Protein AF-A0AAV6CWZ2-F1 (afdb_monomer_lite)

Structure (mmCIF, N/CA/C/O backbone):
data_AF-A0AAV6CWZ2-F1
#
_entry.id   AF-A0AAV6CWZ2-F1
#
loop_
_atom_site.group_PDB
_atom_site.id
_atom_site.type_symbol
_atom_site.label_atom_id
_atom_site.label_alt_id
_atom_site.label_comp_id
_atom_site.label_asym_id
_atom_site.label_entity_id
_atom_site.label_seq_id
_atom_site.pdbx_PDB_ins_code
_atom_site.Cartn_x
_atom_site.Cartn_y
_atom_site.Cartn_z
_atom_site.occupancy
_atom_site.B_iso_or_equiv
_atom_site.auth_seq_id
_atom_site.auth_comp_id
_atom_site.auth_asym_id
_atom_site.auth_atom_id
_atom_site.pdbx_PDB_model_num
ATOM 1 N N . TRP A 1 1 ? 0.958 2.746 2.617 1.00 81.19 1 TRP A N 1
ATOM 2 C CA . TRP A 1 1 ? 0.868 2.746 4.097 1.00 81.19 1 TRP A CA 1
ATOM 3 C C . TRP A 1 1 ? -0.558 3.115 4.461 1.00 81.19 1 TRP A C 1
ATOM 5 O O . TRP A 1 1 ? -1.075 3.992 3.785 1.00 81.19 1 TRP A O 1
ATOM 15 N N . LEU A 1 2 ? -1.196 2.481 5.448 1.00 91.50 2 LEU A N 1
ATOM 16 C CA . LEU A 1 2 ? -2.565 2.822 5.864 1.00 91.50 2 LEU A CA 1
ATOM 17 C C . LEU A 1 2 ? -2.556 3.340 7.306 1.00 91.50 2 LEU A C 1
ATOM 19 O O . LEU A 1 2 ? -1.978 2.706 8.184 1.00 91.50 2 LEU A O 1
ATOM 23 N N . ALA A 1 3 ? -3.176 4.493 7.534 1.00 92.56 3 ALA A N 1
ATOM 24 C CA . ALA A 1 3 ? -3.314 5.119 8.844 1.00 92.56 3 ALA A CA 1
ATOM 25 C C . ALA A 1 3 ? -4.713 5.728 9.010 1.00 92.56 3 ALA A C 1
ATOM 27 O O . ALA A 1 3 ? -5.491 5.809 8.058 1.00 92.56 3 ALA A O 1
ATOM 28 N N . ARG A 1 4 ? -5.027 6.190 10.225 1.00 92.62 4 ARG A N 1
ATOM 29 C CA . ARG A 1 4 ? -6.264 6.922 10.525 1.00 92.62 4 ARG A CA 1
ATOM 30 C C . ARG A 1 4 ? -5.945 8.274 11.140 1.00 92.62 4 ARG A C 1
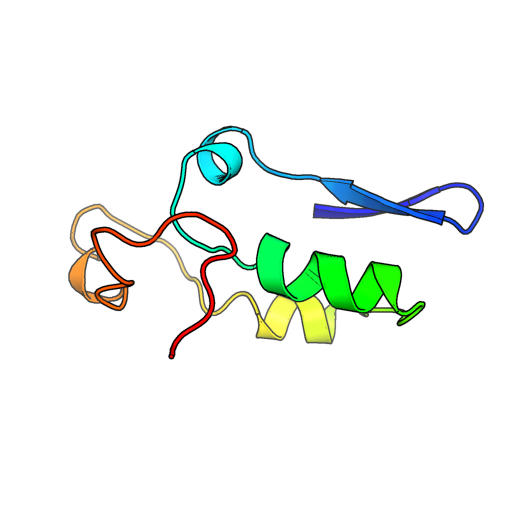ATOM 32 O O . ARG A 1 4 ? -5.202 8.354 12.115 1.00 92.62 4 ARG A O 1
ATOM 39 N N . TRP A 1 5 ? -6.558 9.329 10.612 1.00 94.25 5 TRP A N 1
ATOM 40 C CA . TRP A 1 5 ? -6.454 10.677 11.162 1.00 94.25 5 TRP A CA 1
ATOM 41 C C . TRP A 1 5 ? -7.836 11.301 11.330 1.00 94.25 5 TRP A C 1
ATOM 43 O O . TRP A 1 5 ? -8.555 11.513 10.355 1.00 94.25 5 TRP A O 1
ATOM 53 N N . ARG A 1 6 ? -8.217 11.605 12.579 1.00 93.88 6 ARG A N 1
ATOM 54 C CA . ARG A 1 6 ? -9.540 12.162 12.930 1.00 93.88 6 ARG A CA 1
ATOM 55 C C . ARG A 1 6 ? -10.693 11.387 12.270 1.00 93.88 6 ARG A C 1
ATOM 57 O O . ARG A 1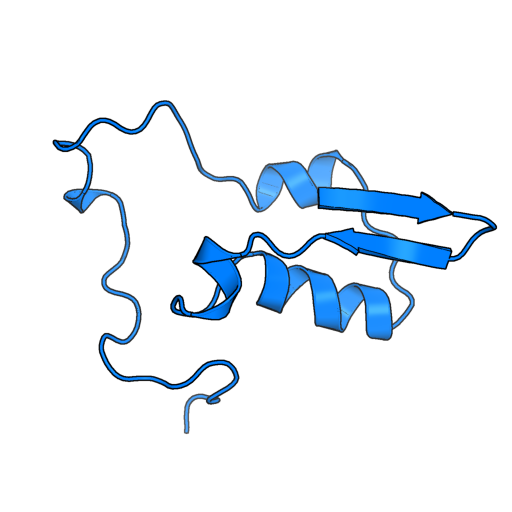 6 ? -11.566 11.986 11.657 1.00 93.88 6 ARG A O 1
ATOM 64 N N . GLN A 1 7 ? -10.655 10.057 12.387 1.00 89.50 7 GLN A N 1
ATOM 65 C CA . GLN A 1 7 ? -11.615 9.110 11.795 1.00 89.50 7 GLN A CA 1
ATOM 66 C C . GLN A 1 7 ? -11.585 8.986 10.261 1.00 89.50 7 GLN A C 1
ATOM 68 O O . GLN A 1 7 ? -12.370 8.228 9.709 1.00 89.50 7 GLN A O 1
ATOM 73 N N . ARG A 1 8 ? -10.668 9.661 9.560 1.00 91.69 8 ARG A N 1
ATOM 74 C CA . ARG A 1 8 ? -10.512 9.530 8.104 1.00 91.69 8 ARG A CA 1
ATOM 75 C C . ARG A 1 8 ? -9.361 8.586 7.757 1.00 91.69 8 ARG A C 1
ATOM 77 O O . ARG A 1 8 ? -8.304 8.695 8.395 1.00 91.69 8 ARG A O 1
ATOM 84 N N . PRO A 1 9 ? -9.524 7.695 6.765 1.00 94.12 9 PRO A N 1
ATOM 85 C CA . PRO A 1 9 ? -8.425 6.872 6.292 1.00 94.12 9 PRO A CA 1
ATOM 86 C C . PRO A 1 9 ? -7.379 7.741 5.588 1.00 94.12 9 PRO A C 1
ATOM 88 O O . PRO A 1 9 ? -7.703 8.660 4.836 1.00 94.12 9 PRO A O 1
ATOM 91 N N . VAL A 1 10 ? -6.110 7.444 5.846 1.00 93.50 10 VAL A N 1
ATOM 92 C CA . VAL A 1 10 ? -4.958 8.045 5.172 1.00 93.50 10 VAL A CA 1
ATOM 93 C C . VAL A 1 10 ? -4.187 6.917 4.503 1.00 93.50 10 VAL A C 1
ATOM 95 O O . VAL A 1 10 ? -3.579 6.088 5.180 1.00 93.50 10 VAL A O 1
ATOM 98 N N . LEU A 1 11 ? -4.220 6.885 3.172 1.00 93.06 11 LEU A N 1
ATOM 99 C CA . LEU A 1 11 ? -3.502 5.909 2.360 1.00 93.06 11 LEU A CA 1
ATOM 100 C C . LEU A 1 11 ? -2.305 6.586 1.680 1.00 93.06 11 LEU A C 1
ATOM 102 O O . LEU A 1 11 ? -2.466 7.440 0.816 1.00 93.06 11 LEU A O 1
ATOM 106 N N . GLY A 1 12 ? -1.094 6.205 2.076 1.00 90.25 12 GLY A N 1
ATOM 107 C CA . GLY A 1 12 ? 0.145 6.690 1.468 1.00 90.25 12 GLY A CA 1
ATOM 108 C C . GLY A 1 12 ? 0.522 5.897 0.216 1.00 90.25 12 GLY A C 1
ATOM 109 O O . GLY A 1 12 ? 0.721 4.679 0.312 1.00 90.25 12 GLY A O 1
ATOM 110 N N . MET A 1 13 ? 0.671 6.599 -0.913 1.00 86.69 13 MET A N 1
ATOM 111 C CA . MET A 1 13 ? 1.201 6.069 -2.173 1.00 86.69 13 MET A CA 1
ATOM 112 C C . MET A 1 13 ? 2.722 6.273 -2.243 1.00 86.69 13 MET A C 1
ATOM 114 O O . MET A 1 13 ? 3.183 7.409 -2.113 1.00 86.69 13 MET A O 1
ATOM 118 N N . PRO A 1 14 ? 3.527 5.217 -2.451 1.00 80.06 14 PRO A N 1
ATOM 119 C CA . PRO A 1 14 ? 4.955 5.389 -2.682 1.00 80.06 14 PRO A CA 1
ATOM 120 C C . PRO A 1 14 ? 5.194 6.063 -4.040 1.00 80.06 14 PRO A C 1
ATOM 122 O O . PRO A 1 14 ? 4.556 5.705 -5.026 1.00 80.06 14 PRO A O 1
ATOM 125 N N . ALA A 1 15 ? 6.145 7.001 -4.113 1.00 79.06 15 ALA A N 1
ATOM 126 C CA . ALA A 1 15 ? 6.440 7.742 -5.346 1.00 79.06 15 ALA A CA 1
ATOM 127 C C . ALA A 1 15 ? 6.848 6.820 -6.512 1.00 79.06 15 ALA A C 1
ATOM 129 O O . ALA A 1 15 ? 6.405 7.012 -7.640 1.00 79.06 15 ALA A O 1
ATOM 130 N N . CYS A 1 16 ? 7.615 5.759 -6.237 1.00 71.50 16 CYS A N 1
ATOM 131 C CA . CYS A 1 16 ? 7.937 4.731 -7.233 1.00 71.50 16 CYS A CA 1
ATOM 132 C C . CYS A 1 16 ? 6.7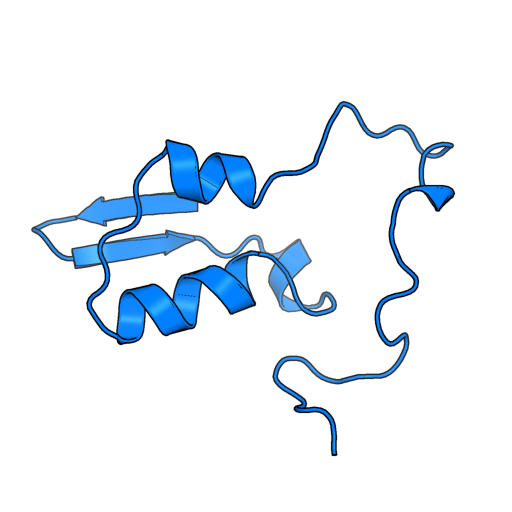02 3.953 -7.712 1.00 71.50 16 CYS A C 1
ATOM 134 O O . CYS A 1 16 ? 6.657 3.509 -8.854 1.00 71.50 16 CYS A O 1
ATOM 136 N N . GLY A 1 17 ? 5.690 3.824 -6.853 1.00 68.81 17 GLY A N 1
ATOM 137 C CA . GLY A 1 17 ? 4.427 3.171 -7.163 1.00 68.81 17 GLY A CA 1
ATOM 138 C C . GLY A 1 17 ? 3.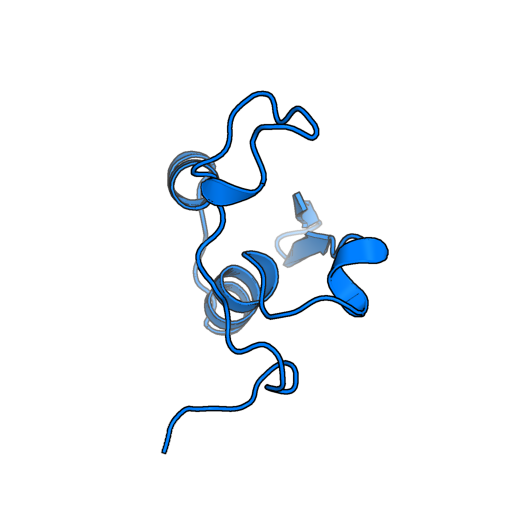432 4.066 -7.888 1.00 68.81 17 GLY A C 1
ATOM 139 O O . GLY A 1 17 ? 2.383 3.563 -8.251 1.00 68.81 17 GLY A O 1
ATOM 140 N N . MET A 1 18 ? 3.719 5.356 -8.102 1.00 71.25 18 MET A N 1
ATOM 141 C CA . MET A 1 18 ? 2.864 6.267 -8.878 1.00 71.25 18 MET A CA 1
ATOM 142 C C . MET A 1 18 ? 3.007 6.019 -10.386 1.00 71.25 18 MET A C 1
ATOM 144 O O . MET A 1 18 ? 2.019 6.035 -11.117 1.00 71.25 18 MET A O 1
ATOM 148 N N . PHE A 1 19 ? 4.234 5.737 -10.834 1.00 67.19 19 PHE A N 1
ATOM 149 C CA . PHE A 1 19 ? 4.584 5.503 -12.241 1.00 67.19 19 PHE A CA 1
ATOM 150 C C . PHE A 1 19 ? 4.707 4.016 -12.596 1.00 67.19 19 PHE A C 1
ATOM 152 O O . PHE A 1 19 ? 5.069 3.671 -13.718 1.00 67.19 19 PHE A O 1
ATOM 159 N N . SER A 1 20 ? 4.438 3.126 -11.641 1.00 66.56 20 SER A N 1
ATOM 160 C CA . SER A 1 20 ? 4.434 1.686 -11.877 1.00 66.56 20 SER A CA 1
ATOM 161 C C . SER A 1 20 ? 3.097 1.208 -12.444 1.00 66.56 20 SER A C 1
ATOM 163 O O . SER A 1 20 ? 2.086 1.914 -12.401 1.00 66.56 20 SER A O 1
ATOM 165 N N . GLN A 1 21 ? 3.101 -0.052 -12.877 1.00 68.31 21 GLN A N 1
ATOM 166 C CA . GLN A 1 21 ? 1.913 -0.886 -13.065 1.00 68.31 21 GLN A CA 1
ATOM 167 C C . GLN A 1 21 ? 1.031 -0.931 -11.801 1.00 68.31 21 GLN A C 1
ATOM 169 O O . GLN A 1 21 ? 1.456 -0.478 -10.732 1.00 68.31 21 GLN A O 1
ATOM 174 N N . ALA A 1 22 ? -0.183 -1.481 -11.926 1.00 76.31 22 ALA A N 1
ATOM 175 C CA . ALA A 1 22 ? -1.122 -1.630 -10.813 1.00 76.31 22 ALA A CA 1
ATOM 176 C C . ALA A 1 22 ? -0.461 -2.298 -9.591 1.00 76.31 22 ALA A C 1
ATOM 178 O O . ALA A 1 22 ? 0.298 -3.261 -9.704 1.00 76.31 22 ALA A O 1
ATOM 179 N N . THR A 1 23 ? -0.746 -1.765 -8.410 1.00 78.31 23 THR A N 1
ATOM 180 C CA . THR A 1 23 ? -0.124 -2.120 -7.131 1.00 78.31 23 THR A CA 1
ATOM 181 C C . THR A 1 23 ? -1.189 -2.457 -6.090 1.00 78.31 23 THR A C 1
ATOM 183 O O . THR A 1 23 ? -2.381 -2.248 -6.302 1.00 78.31 23 THR A O 1
ATOM 186 N N . ALA A 1 24 ? -0.764 -2.882 -4.897 1.00 83.62 24 ALA A N 1
ATOM 187 C CA . ALA A 1 24 ? -1.671 -3.031 -3.758 1.00 83.62 24 ALA A CA 1
ATOM 188 C C . ALA A 1 24 ? -2.446 -1.737 -3.423 1.00 83.62 24 ALA A C 1
ATOM 190 O O . ALA A 1 24 ? -3.537 -1.813 -2.865 1.00 83.62 24 ALA A O 1
ATOM 191 N N . PHE A 1 25 ? -1.929 -0.553 -3.781 1.00 87.69 25 PHE A N 1
ATOM 192 C CA . PHE A 1 25 ? -2.659 0.709 -3.622 1.00 87.69 25 PHE A CA 1
ATOM 193 C C . PHE A 1 25 ? -3.971 0.708 -4.418 1.00 87.69 25 PHE A C 1
ATOM 195 O O . PHE A 1 25 ? -4.998 1.122 -3.890 1.00 87.69 25 PHE A O 1
ATOM 202 N N . ASP A 1 26 ? -3.950 0.187 -5.646 1.00 85.50 26 ASP A N 1
ATOM 203 C CA . ASP A 1 26 ? -5.102 0.143 -6.552 1.00 85.50 26 ASP A CA 1
ATOM 204 C C . ASP A 1 26 ? -6.184 -0.847 -6.079 1.00 85.50 26 ASP A C 1
ATOM 206 O O . ASP A 1 26 ? -7.338 -0.734 -6.475 1.00 85.50 26 ASP A O 1
ATOM 210 N N . LEU A 1 27 ? -5.834 -1.776 -5.181 1.00 88.31 27 LEU A N 1
ATOM 211 C CA . LEU A 1 27 ? -6.781 -2.670 -4.504 1.00 88.31 27 LEU A CA 1
ATOM 212 C C . LEU A 1 27 ? -7.350 -2.053 -3.218 1.00 88.31 27 LEU A C 1
ATOM 214 O O . LEU A 1 27 ? -8.524 -2.228 -2.906 1.00 88.31 27 LEU A O 1
ATOM 218 N N . VAL A 1 28 ? -6.518 -1.338 -2.456 1.00 91.94 28 VAL A N 1
ATOM 219 C CA . VAL A 1 28 ? -6.900 -0.764 -1.155 1.00 91.94 28 VAL A CA 1
ATOM 220 C C . VAL A 1 28 ? -7.735 0.506 -1.324 1.00 91.94 28 VAL A C 1
ATOM 222 O O . VAL A 1 28 ? -8.727 0.684 -0.622 1.00 91.94 28 VAL A O 1
ATOM 225 N N . LEU A 1 29 ? -7.363 1.388 -2.258 1.00 92.06 29 LEU A N 1
ATOM 226 C CA . LEU A 1 29 ? -8.056 2.657 -2.484 1.00 92.06 29 LEU A CA 1
ATOM 227 C C . LEU A 1 29 ? -9.571 2.501 -2.735 1.00 92.06 29 LEU A C 1
ATOM 229 O O . LEU A 1 29 ? -10.330 3.153 -2.017 1.00 92.06 29 LEU A O 1
ATOM 233 N N . PRO A 1 30 ? -10.052 1.670 -3.685 1.00 92.75 30 PRO A N 1
ATOM 234 C CA . PRO A 1 30 ? -11.488 1.555 -3.950 1.00 92.75 30 PRO A CA 1
ATOM 235 C C . PRO A 1 30 ? -12.283 1.049 -2.740 1.00 92.75 30 PRO A C 1
ATOM 237 O O . PRO A 1 30 ? -13.390 1.523 -2.505 1.00 92.75 30 PRO A O 1
ATOM 240 N N . ARG A 1 31 ? -11.705 0.161 -1.922 1.00 94.19 31 ARG A N 1
ATOM 241 C CA . ARG A 1 31 ? -12.341 -0.350 -0.694 1.00 94.19 31 ARG A CA 1
ATOM 242 C C . ARG A 1 31 ? -12.506 0.746 0.359 1.00 94.19 31 ARG A C 1
ATOM 244 O O . ARG A 1 31 ? -13.584 0.911 0.921 1.00 94.19 31 ARG A O 1
ATOM 251 N N . LEU A 1 32 ? -11.474 1.569 0.560 1.00 94.38 32 LEU A N 1
ATOM 252 C CA . LEU A 1 32 ? -11.565 2.731 1.454 1.00 94.38 32 LEU A CA 1
ATOM 253 C C . LEU A 1 32 ? -12.599 3.755 0.962 1.00 94.38 32 LEU A C 1
ATOM 255 O O . LEU A 1 32 ? -13.308 4.343 1.776 1.00 94.38 32 LEU A O 1
ATOM 259 N N . LEU A 1 33 ? -12.698 3.968 -0.356 1.00 93.75 33 LEU A N 1
ATOM 260 C CA . LEU A 1 33 ? -13.709 4.851 -0.954 1.00 93.75 33 LEU A CA 1
ATOM 261 C C . LEU A 1 33 ? -15.134 4.298 -0.807 1.00 93.75 33 LEU A C 1
ATOM 263 O O . LEU A 1 33 ? -16.073 5.082 -0.692 1.00 93.75 33 LEU A O 1
ATOM 267 N N . ALA A 1 34 ? -15.290 2.974 -0.754 1.00 95.69 34 ALA A N 1
ATOM 268 C CA . ALA A 1 34 ? -16.552 2.306 -0.443 1.00 95.69 34 ALA A CA 1
ATOM 269 C C . ALA A 1 34 ? -16.925 2.363 1.055 1.00 95.69 34 ALA A C 1
ATOM 271 O O . ALA A 1 34 ? -17.990 1.887 1.441 1.00 95.69 34 ALA A O 1
ATOM 272 N N . GLY A 1 35 ? -16.076 2.957 1.902 1.00 92.88 35 GLY A N 1
ATOM 273 C CA . GLY A 1 35 ? -16.300 3.060 3.344 1.00 92.88 35 GLY A CA 1
ATOM 274 C C . GLY A 1 35 ? -15.914 1.805 4.126 1.00 92.88 35 GLY A C 1
ATOM 275 O O . GLY A 1 35 ? -16.258 1.702 5.302 1.00 92.88 35 GLY A O 1
ATOM 276 N N . GLU A 1 36 ? -15.202 0.860 3.508 1.00 94.12 36 GLU A N 1
ATOM 277 C CA . GLU A 1 36 ? -14.695 -0.317 4.211 1.00 94.12 36 GLU A CA 1
ATOM 278 C C . GLU A 1 36 ? -13.555 0.058 5.167 1.00 94.12 36 GLU A C 1
ATOM 280 O O . GLU A 1 36 ? -12.634 0.807 4.821 1.00 94.12 36 GLU A O 1
ATOM 285 N N . GLU A 1 37 ? -13.578 -0.518 6.369 1.00 91.19 37 GLU A N 1
ATOM 286 C CA . GLU A 1 37 ? -12.442 -0.479 7.284 1.00 91.19 37 GLU A CA 1
ATOM 287 C C . GLU A 1 37 ? -11.553 -1.700 7.046 1.00 91.19 37 GLU A C 1
ATOM 289 O O . GLU A 1 37 ? -12.003 -2.834 7.175 1.00 91.19 37 GLU A O 1
ATOM 294 N N . MET A 1 38 ? -10.280 -1.467 6.716 1.00 92.25 38 MET A N 1
ATOM 295 C CA . MET A 1 38 ? -9.305 -2.537 6.503 1.00 92.25 38 MET A CA 1
ATOM 296 C C . MET A 1 38 ? -8.373 -2.688 7.703 1.00 92.25 38 MET A C 1
ATOM 298 O O . MET A 1 38 ? -7.722 -1.727 8.135 1.00 92.25 38 MET A O 1
ATOM 302 N N . GLY A 1 39 ? -8.272 -3.913 8.214 1.00 90.69 39 GLY A N 1
ATOM 303 C CA . GLY A 1 39 ? -7.380 -4.263 9.316 1.00 90.69 39 GLY A CA 1
ATOM 304 C C . GLY A 1 39 ? -5.940 -4.560 8.882 1.00 90.69 39 GLY A C 1
ATOM 305 O O . GLY A 1 39 ? -5.632 -4.768 7.707 1.00 90.69 39 GLY A O 1
ATOM 306 N N . ALA A 1 40 ? -5.037 -4.656 9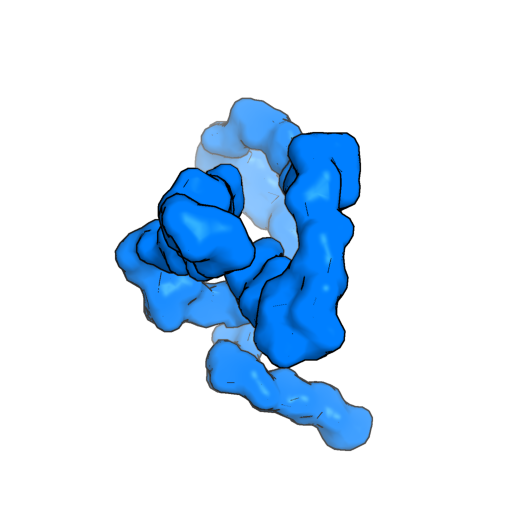.863 1.00 89.38 40 ALA A N 1
ATOM 307 C CA . ALA A 1 40 ? -3.637 -5.010 9.618 1.00 89.38 40 ALA A CA 1
ATOM 308 C C . ALA A 1 40 ? -3.476 -6.401 8.972 1.00 89.38 40 ALA A C 1
ATOM 310 O O . ALA A 1 40 ? -2.611 -6.575 8.121 1.00 89.38 40 ALA A O 1
ATOM 311 N N . GLY A 1 41 ? -4.322 -7.372 9.342 1.00 90.81 41 GLY A N 1
ATOM 312 C CA . GLY A 1 41 ? -4.291 -8.727 8.781 1.00 90.81 41 GLY A CA 1
ATOM 313 C C . GLY A 1 41 ? -4.676 -8.775 7.301 1.00 90.81 41 GLY A C 1
ATOM 314 O O . GLY A 1 41 ? -3.985 -9.411 6.512 1.00 90.81 41 GLY A O 1
ATOM 315 N N . GLU A 1 42 ? -5.721 -8.046 6.902 1.00 90.75 42 GLU A N 1
ATOM 316 C CA . GLU A 1 42 ? -6.117 -7.931 5.492 1.00 90.75 42 GLU A CA 1
ATOM 317 C C . GLU A 1 42 ? -5.033 -7.243 4.662 1.00 90.75 42 GLU A C 1
ATOM 319 O O . GLU A 1 42 ? -4.700 -7.695 3.568 1.00 90.75 42 GLU A O 1
ATOM 324 N N . LEU A 1 43 ? -4.437 -6.172 5.195 1.00 89.12 43 LEU A N 1
ATOM 325 C CA . LEU A 1 43 ? -3.362 -5.461 4.510 1.00 89.12 43 LEU A CA 1
ATOM 326 C C . LEU A 1 43 ? -2.099 -6.330 4.383 1.00 89.12 43 LEU A C 1
ATOM 328 O O . LEU A 1 43 ? -1.436 -6.303 3.347 1.00 89.12 43 LEU A O 1
ATOM 332 N N . ALA A 1 44 ? -1.787 -7.128 5.409 1.00 87.81 44 ALA A N 1
ATOM 333 C CA . ALA A 1 44 ? -0.690 -8.091 5.381 1.00 87.81 44 ALA A CA 1
ATOM 334 C C . ALA A 1 44 ? -0.939 -9.214 4.365 1.00 87.81 44 ALA A C 1
ATOM 336 O O . ALA A 1 44 ? -0.013 -9.599 3.659 1.00 87.81 44 ALA A O 1
ATOM 337 N N . ALA A 1 45 ? -2.184 -9.679 4.224 1.00 87.25 45 ALA A N 1
ATOM 338 C CA . ALA A 1 45 ? -2.553 -10.684 3.231 1.00 87.25 45 ALA A CA 1
ATOM 339 C C . ALA A 1 45 ? -2.364 -10.195 1.784 1.00 87.25 45 ALA A C 1
ATOM 341 O O . ALA A 1 45 ? -2.126 -11.004 0.896 1.00 87.25 45 ALA A O 1
ATOM 342 N N . LEU A 1 46 ? -2.410 -8.882 1.525 1.00 85.56 46 LEU A N 1
ATOM 343 C CA . LEU A 1 46 ? -2.045 -8.325 0.214 1.00 85.56 46 LEU A CA 1
ATOM 344 C C . LEU A 1 46 ? -0.524 -8.356 -0.025 1.00 85.56 46 LEU A C 1
ATOM 346 O O . LEU A 1 46 ? -0.067 -8.452 -1.166 1.00 85.56 46 LEU A O 1
ATOM 350 N N . GLY A 1 47 ? 0.269 -8.304 1.045 1.00 79.62 47 GLY A N 1
ATOM 351 C CA . GLY A 1 47 ? 1.726 -8.327 1.021 1.00 79.62 47 GLY A CA 1
ATOM 352 C C . GLY A 1 47 ? 2.298 -9.740 0.945 1.00 79.62 47 GLY A C 1
ATOM 353 O O . GLY A 1 47 ? 2.861 -10.228 1.915 1.00 79.62 47 GLY A O 1
ATOM 354 N N . HIS A 1 48 ? 2.258 -10.370 -0.228 1.00 70.12 48 HIS A N 1
ATOM 355 C CA . HIS A 1 48 ? 2.854 -11.698 -0.465 1.00 70.12 48 HIS A CA 1
ATOM 356 C C . HIS A 1 48 ? 4.408 -11.690 -0.512 1.00 70.12 48 HIS A C 1
ATOM 358 O O . HIS A 1 48 ? 5.028 -12.593 -1.072 1.00 70.12 48 HIS A O 1
ATOM 364 N N . GLY A 1 49 ? 5.059 -10.642 0.006 1.00 67.44 49 GLY A N 1
ATOM 365 C CA . GLY A 1 49 ? 6.486 -10.364 -0.192 1.00 67.44 49 GLY A CA 1
ATOM 366 C C . GLY A 1 49 ? 7.419 -10.898 0.903 1.00 67.44 49 GLY A C 1
ATOM 367 O O . GLY A 1 49 ? 7.046 -10.997 2.067 1.00 67.44 49 GLY A O 1
ATOM 368 N N . GLY A 1 50 ? 8.671 -11.168 0.514 1.00 62.50 50 GLY A N 1
ATOM 369 C CA . GLY A 1 50 ? 9.825 -11.469 1.376 1.00 62.50 50 GLY A CA 1
ATOM 370 C C . GLY A 1 50 ? 11.044 -10.621 0.979 1.00 62.50 50 GLY A C 1
ATOM 371 O O . GLY A 1 50 ? 10.906 -9.673 0.211 1.00 62.50 50 GLY A O 1
ATOM 372 N N . LEU A 1 51 ? 12.245 -10.935 1.475 1.00 59.69 51 LEU A N 1
ATOM 373 C CA . LEU A 1 51 ? 13.478 -10.221 1.101 1.00 59.69 51 LEU A CA 1
ATOM 374 C C . LEU A 1 51 ? 13.773 -10.442 -0.396 1.00 59.69 51 LEU A C 1
ATOM 376 O O . LEU A 1 51 ? 14.010 -11.570 -0.823 1.00 59.69 51 LEU A O 1
ATOM 380 N N . LEU A 1 52 ? 13.708 -9.378 -1.199 1.00 63.12 52 LEU A N 1
ATOM 381 C CA . LEU A 1 52 ? 13.872 -9.442 -2.653 1.00 63.12 52 LEU A CA 1
ATOM 382 C C . LEU A 1 52 ? 15.303 -9.059 -3.037 1.00 63.12 52 LEU A C 1
ATOM 384 O O . LEU A 1 52 ? 15.703 -7.903 -2.903 1.00 63.12 52 LEU A O 1
ATOM 388 N N . SER A 1 53 ? 16.066 -10.033 -3.532 1.00 68.88 53 SER A N 1
ATOM 389 C CA . SER A 1 53 ? 17.325 -9.784 -4.241 1.00 68.88 53 SER A CA 1
ATOM 390 C C . SER A 1 53 ? 17.066 -9.578 -5.737 1.00 68.88 53 SER A C 1
ATOM 392 O O . SER A 1 53 ? 15.991 -9.913 -6.243 1.00 68.88 53 SER A O 1
ATOM 394 N N . ARG A 1 54 ? 18.062 -9.069 -6.477 1.00 66.38 54 ARG A N 1
ATOM 395 C CA . ARG A 1 54 ? 17.977 -8.938 -7.946 1.00 66.38 54 ARG A CA 1
ATOM 396 C C . ARG A 1 54 ? 17.634 -10.264 -8.638 1.00 66.38 54 ARG A C 1
ATOM 398 O O . ARG A 1 54 ? 16.899 -10.260 -9.618 1.00 66.38 54 ARG A O 1
ATOM 405 N N . ASP A 1 55 ? 18.072 -11.386 -8.077 1.00 76.88 55 ASP A N 1
ATOM 406 C CA . ASP A 1 55 ? 17.841 -12.727 -8.630 1.00 76.88 55 ASP A CA 1
ATOM 407 C C . ASP A 1 55 ? 16.405 -13.236 -8.418 1.00 76.88 55 ASP A C 1
ATOM 409 O O . ASP A 1 55 ? 16.024 -14.283 -8.936 1.00 76.88 55 ASP A O 1
ATOM 413 N N . SER A 1 56 ? 15.582 -12.507 -7.658 1.00 72.44 56 SER A N 1
ATOM 414 C CA . SER A 1 56 ? 14.201 -12.887 -7.330 1.00 72.44 56 SER A CA 1
ATOM 415 C C . SER A 1 56 ? 13.168 -12.349 -8.331 1.00 72.44 56 SER A C 1
ATOM 417 O O . SER A 1 56 ? 11.968 -12.493 -8.102 1.00 72.44 56 SER A O 1
ATOM 419 N N . ALA A 1 57 ? 13.613 -11.741 -9.439 1.00 66.69 57 ALA A N 1
ATOM 420 C CA . ALA A 1 57 ? 12.749 -11.095 -10.432 1.00 66.69 57 ALA A CA 1
ATOM 421 C C . ALA A 1 57 ? 11.701 -12.037 -11.062 1.00 66.69 57 ALA A C 1
ATOM 423 O O . ALA A 1 57 ? 10.604 -11.602 -11.395 1.00 66.69 57 ALA A O 1
ATOM 424 N N . TRP A 1 58 ? 11.996 -13.335 -11.159 1.00 73.56 58 TRP A N 1
ATOM 425 C CA . TRP A 1 58 ? 11.082 -14.361 -11.682 1.00 73.56 58 TRP A CA 1
ATOM 426 C C . TRP A 1 58 ? 9.830 -14.592 -10.820 1.00 73.56 58 TRP A C 1
ATOM 428 O O . TRP A 1 58 ? 8.880 -15.221 -11.278 1.00 73.56 58 TRP A O 1
ATOM 438 N N . ARG A 1 59 ? 9.817 -14.117 -9.565 1.00 67.19 59 ARG A N 1
ATOM 439 C CA . ARG A 1 59 ? 8.674 -14.265 -8.646 1.00 67.19 59 ARG A CA 1
ATOM 440 C C . ARG A 1 59 ? 7.538 -13.296 -8.940 1.00 67.19 59 ARG A C 1
ATOM 442 O O . ARG A 1 59 ? 6.444 -13.467 -8.408 1.00 67.19 59 ARG A O 1
ATOM 449 N N . PHE A 1 60 ? 7.803 -12.264 -9.731 1.00 66.94 60 PHE A N 1
ATOM 450 C CA . PHE A 1 60 ? 6.786 -11.309 -10.120 1.00 66.94 60 PHE A CA 1
ATOM 451 C C . PHE A 1 60 ? 6.033 -11.853 -11.337 1.00 66.94 60 PHE A C 1
ATOM 453 O O . PHE A 1 60 ? 6.666 -12.177 -12.344 1.00 66.94 60 PHE A O 1
ATOM 460 N N . PRO A 1 61 ? 4.694 -11.967 -11.272 1.00 63.88 61 PRO A N 1
ATOM 461 C CA . PRO A 1 61 ? 3.886 -12.219 -12.452 1.00 63.88 61 PRO A CA 1
ATOM 462 C C . PRO A 1 61 ? 4.236 -11.236 -13.578 1.00 63.88 61 PRO A C 1
ATOM 464 O O . PRO A 1 61 ? 4.540 -10.075 -13.293 1.00 63.88 61 PRO A O 1
ATOM 467 N N . PRO A 1 62 ? 4.158 -11.652 -14.852 1.00 63.56 62 PRO A N 1
ATOM 468 C CA . PRO A 1 62 ? 4.243 -10.732 -15.975 1.00 63.56 62 PRO A CA 1
ATOM 469 C C . PRO A 1 62 ? 2.951 -9.906 -16.008 1.00 63.56 62 PRO A C 1
ATOM 471 O O . PRO A 1 62 ? 2.022 -10.192 -16.761 1.00 63.56 62 PRO A O 1
ATOM 474 N N . TYR A 1 63 ? 2.843 -8.916 -15.122 1.00 62.62 63 TYR A N 1
ATOM 475 C CA . TYR A 1 63 ? 1.747 -7.954 -15.150 1.00 62.62 63 TYR A CA 1
ATOM 476 C C . TYR A 1 63 ? 1.769 -7.271 -16.515 1.00 62.62 63 TYR A C 1
ATOM 478 O O . TYR A 1 63 ? 2.856 -6.965 -17.008 1.00 62.62 63 TYR A O 1
ATOM 486 N N . ARG A 1 64 ? 0.585 -7.072 -17.112 1.00 58.81 64 ARG A N 1
ATOM 487 C CA . ARG A 1 64 ? 0.358 -6.461 -18.432 1.00 58.81 64 ARG A CA 1
ATOM 488 C C . ARG A 1 64 ? 1.425 -5.409 -18.738 1.00 58.81 64 ARG A C 1
ATOM 490 O O . ARG A 1 64 ? 1.335 -4.286 -18.263 1.00 58.81 64 ARG A O 1
ATOM 497 N N . ALA A 1 65 ? 2.437 -5.777 -19.524 1.00 55.94 65 ALA A N 1
ATOM 498 C CA . ALA A 1 65 ? 3.637 -4.956 -19.703 1.00 55.94 65 ALA A CA 1
ATOM 499 C C . ALA A 1 65 ? 3.344 -3.559 -20.295 1.00 55.94 65 ALA A C 1
ATOM 501 O O . ALA A 1 65 ? 4.203 -2.683 -20.263 1.00 55.94 65 ALA A O 1
ATOM 502 N N . SER A 1 66 ? 2.129 -3.359 -20.814 1.00 57.78 66 SER A N 1
ATOM 503 C CA . SER A 1 66 ? 1.679 -2.186 -21.556 1.00 57.78 66 SER A CA 1
ATOM 504 C C . SER A 1 66 ? 0.360 -1.572 -21.068 1.00 57.78 66 SER A C 1
ATOM 506 O O . SER A 1 66 ? -0.095 -0.627 -21.702 1.00 57.78 66 SER A O 1
ATOM 508 N N . ALA A 1 67 ? -0.273 -2.075 -19.999 1.00 63.34 67 ALA A N 1
ATOM 509 C CA . ALA A 1 67 ? -1.555 -1.514 -19.561 1.00 63.34 67 ALA A CA 1
ATOM 510 C C . ALA A 1 67 ? -1.361 -0.249 -18.719 1.00 63.34 67 ALA A C 1
ATOM 512 O O . ALA A 1 67 ? -0.468 -0.184 -17.863 1.00 63.34 67 ALA A O 1
ATOM 513 N N . ALA A 1 68 ? -2.202 0.753 -18.957 1.00 61.62 68 ALA A N 1
ATOM 514 C CA . ALA A 1 68 ? -2.239 1.958 -18.143 1.00 61.62 68 ALA A CA 1
ATOM 515 C C . ALA A 1 68 ? -2.832 1.656 -16.755 1.00 61.62 68 ALA A C 1
ATOM 517 O O . ALA A 1 68 ? -3.647 0.749 -16.569 1.00 61.62 68 ALA A O 1
ATOM 518 N N . ARG A 1 69 ? -2.440 2.441 -15.745 1.00 63.25 69 ARG A N 1
ATOM 519 C CA . ARG A 1 69 ? -3.050 2.357 -14.410 1.00 63.25 69 ARG A CA 1
ATOM 520 C C . ARG A 1 69 ? -4.561 2.583 -14.518 1.00 63.25 69 ARG A C 1
ATOM 522 O O . ARG A 1 69 ? -4.986 3.627 -15.000 1.00 63.25 69 ARG A O 1
ATOM 529 N N . GLY A 1 70 ? -5.343 1.637 -13.999 1.00 61.56 70 GLY A N 1
ATOM 530 C CA . GLY A 1 70 ? -6.807 1.703 -13.995 1.00 61.56 70 GLY A CA 1
ATOM 531 C C . GLY A 1 70 ? -7.476 1.178 -15.268 1.00 61.56 70 GLY A C 1
ATOM 532 O O . GLY A 1 70 ? -8.696 1.252 -15.372 1.00 61.56 70 GLY A O 1
ATOM 533 N N . GLU A 1 71 ? -6.712 0.636 -16.218 1.00 67.25 71 GLU A N 1
ATOM 534 C CA . GLU A 1 71 ? -7.257 0.039 -17.436 1.00 67.25 71 GLU A CA 1
ATOM 535 C C . GLU A 1 71 ? -7.911 -1.319 -17.124 1.00 67.25 71 GLU A C 1
ATOM 537 O O . GLU A 1 71 ? -7.251 -2.276 -16.703 1.00 67.25 71 GLU A O 1
ATOM 542 N N . LEU A 1 72 ? -9.234 -1.389 -17.290 1.00 57.47 72 LEU A N 1
ATOM 543 C CA . LEU A 1 72 ? -10.011 -2.607 -17.073 1.00 57.47 72 LEU A CA 1
ATOM 544 C C . LEU A 1 72 ? -9.772 -3.602 -18.227 1.00 57.47 72 LEU A C 1
ATOM 546 O O . LEU A 1 72 ? -9.547 -3.185 -19.361 1.00 57.47 72 LEU A O 1
ATOM 550 N N . PRO A 1 73 ? -9.763 -4.923 -17.973 1.00 62.75 73 PRO A N 1
ATOM 551 C CA . PRO A 1 73 ? -9.912 -5.917 -19.035 1.00 62.75 73 PRO A CA 1
ATOM 552 C C . PRO A 1 73 ? -11.220 -5.703 -19.804 1.00 62.75 73 PRO A C 1
ATOM 554 O O . PRO A 1 73 ? -12.221 -5.359 -19.179 1.00 62.75 73 PRO A O 1
ATOM 557 N N . GLU A 1 74 ? -11.191 -5.933 -21.119 1.00 65.50 74 GLU A N 1
ATOM 558 C CA . GLU A 1 74 ? -12.409 -6.133 -21.923 1.00 65.50 74 GLU A CA 1
ATOM 559 C C . GLU A 1 74 ? -13.215 -7.335 -21.406 1.00 65.50 74 GLU A C 1
ATOM 561 O O . GLU A 1 74 ? -12.573 -8.335 -20.992 1.00 65.50 74 GLU A O 1
#

Foldseek 3Di:
DWDADPNQIDDDDDPVNVPDEDAVCLVVVVCSVVVDDDDPVNSVVSVPDDDDDPVCVVVDPPRPVDDDHPDDDD

Sequence (74 aa):
WLARWRQRPVLGMPACGMFSQATAFDLVLPRLLAGEEMGAGELAALGHGGLLSRDSAWRFPPYRASAARGELPE

Radius of gyration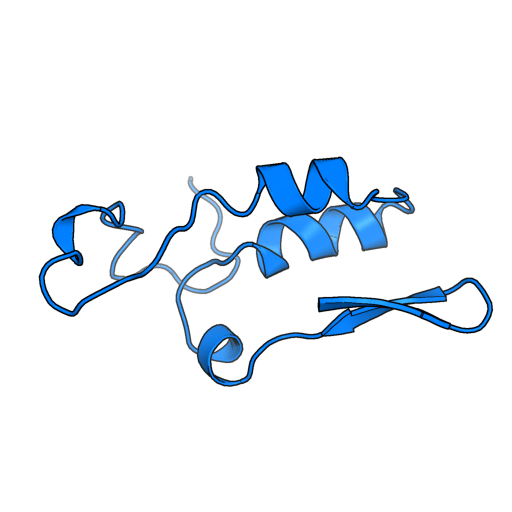: 14.23 Å; chains: 1; bounding box: 34×26×35 Å

Secondary structure (DSSP, 8-state):
-EEEETTEEEEPPPGGGTSSSS-HHHHHHHHHHTTPPPPHHHHHHH-------GGGGGGS----TTPPTT----

pLDDT: mean 78.66, std 12.81, range [55.94, 95.69]